Protein AF-A0A0G1EKF7-F1 (afdb_monomer_lite)

Sequence (177 aa):
MRRIFVTLIFFGIVLLLPRPILAQSGWNINSPDNSIQVSLTQNTSGELNFTATKNGATVIETSNLGISSPNAAQTFTQNLTVVNSTTLVINEIYTLPIGKRSTYTNQANQLTLTVGNSSGNTLDVMFRAYNDGIAYRYGANSGITQVSSEASTFNLPDTGTAWYQQPYISNYEREFV

Radius of gyration: 24.94 Å; chains: 1; bounding box: 53×64×92 Å

Secondary structure (DSSP, 8-state):
-PPPP-------------------EEEEEE-TTSSEEEEEEE-TTS-EEEEEEETTEEEEEEEEE-EE-SSGGG-BSSS-EEEEEEEEEEEEEEE-SSSS-SEEEEEEEEEEEEEE-TTS-EEEEEEEE-SS-EEEEEEESS------EE----B--TT-------S--TT------

Structure (mmCIF, N/CA/C/O backbone):
data_AF-A0A0G1EKF7-F1
#
_entry.id   AF-A0A0G1EKF7-F1
#
loop_
_atom_site.group_PDB
_atom_site.id
_atom_site.type_symbol
_atom_site.label_atom_id
_atom_site.label_alt_id
_atom_site.label_comp_id
_atom_site.label_asym_id
_atom_site.label_entity_id
_atom_site.label_seq_id
_atom_site.pdbx_PDB_ins_code
_atom_site.Cartn_x
_atom_site.Cartn_y
_atom_site.Cartn_z
_atom_site.occupancy
_atom_site.B_iso_or_equiv
_atom_site.auth_seq_id
_atom_site.auth_comp_id
_atom_site.auth_asym_id
_atom_site.auth_atom_id
_atom_site.pdbx_PDB_model_num
ATOM 1 N N . MET A 1 1 ? 36.823 -39.905 64.823 1.00 43.22 1 MET A N 1
ATOM 2 C CA . MET A 1 1 ? 35.383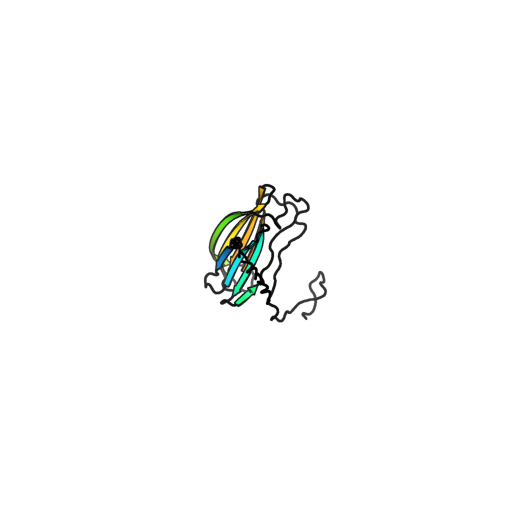 -39.722 64.534 1.00 43.22 1 MET A CA 1
ATOM 3 C C . MET A 1 1 ? 35.256 -38.706 63.401 1.00 43.22 1 MET A C 1
ATOM 5 O O . MET A 1 1 ? 35.479 -37.527 63.633 1.00 43.22 1 MET A O 1
ATOM 9 N N . ARG A 1 2 ? 35.051 -39.158 62.157 1.00 35.41 2 ARG A N 1
ATOM 10 C CA . ARG A 1 2 ? 34.993 -38.292 60.962 1.00 35.41 2 ARG A CA 1
ATOM 11 C C . ARG A 1 2 ? 33.530 -37.966 60.648 1.00 35.41 2 ARG A C 1
ATOM 13 O O . ARG A 1 2 ? 32.736 -38.883 60.481 1.00 35.41 2 ARG A O 1
ATOM 20 N N . ARG A 1 3 ? 33.182 -36.676 60.616 1.00 44.97 3 ARG A N 1
ATOM 21 C CA . ARG A 1 3 ? 31.843 -36.170 60.274 1.00 44.97 3 ARG A CA 1
ATOM 22 C C . ARG A 1 3 ? 31.743 -36.003 58.754 1.00 44.97 3 ARG A C 1
ATOM 24 O O . ARG A 1 3 ? 32.591 -35.339 58.168 1.00 44.97 3 ARG A O 1
ATOM 31 N N . ILE A 1 4 ? 30.739 -36.624 58.136 1.00 52.09 4 ILE A N 1
ATOM 32 C CA . ILE A 1 4 ? 30.443 -36.530 56.699 1.00 52.09 4 ILE A CA 1
ATOM 33 C C . ILE A 1 4 ? 29.397 -35.425 56.513 1.00 52.09 4 ILE A C 1
ATOM 35 O O . ILE A 1 4 ? 28.314 -35.507 57.088 1.00 52.09 4 ILE A O 1
ATOM 39 N N . PHE A 1 5 ? 29.729 -34.389 55.740 1.00 46.62 5 PHE A N 1
ATOM 40 C CA . PHE A 1 5 ? 28.788 -33.361 55.289 1.00 46.62 5 PHE A CA 1
ATOM 41 C C . PHE A 1 5 ? 28.181 -33.799 53.951 1.00 46.62 5 PHE A C 1
ATOM 43 O O . PHE A 1 5 ? 28.913 -34.061 53.000 1.00 46.62 5 PHE A O 1
ATOM 50 N N . VAL A 1 6 ? 26.851 -33.890 53.885 1.00 45.62 6 VAL A N 1
ATOM 51 C CA . VAL A 1 6 ? 26.099 -34.171 52.654 1.00 45.62 6 VAL A CA 1
ATOM 52 C C . VAL A 1 6 ? 25.586 -32.841 52.107 1.00 45.62 6 VAL A C 1
ATOM 54 O O . VAL A 1 6 ? 24.713 -32.217 52.706 1.00 45.62 6 VAL A O 1
ATOM 57 N N . THR A 1 7 ? 26.145 -32.394 50.984 1.00 50.12 7 THR A N 1
ATOM 58 C CA . THR A 1 7 ? 25.690 -31.197 50.264 1.00 50.12 7 THR A CA 1
ATOM 59 C C . THR A 1 7 ? 24.586 -31.594 49.284 1.00 50.12 7 THR A C 1
ATOM 61 O O . THR A 1 7 ? 24.834 -32.324 48.328 1.00 50.12 7 THR A O 1
ATOM 64 N N . LEU A 1 8 ? 23.361 -31.123 49.526 1.00 45.03 8 LEU A N 1
ATOM 65 C CA . LEU A 1 8 ? 22.211 -31.285 48.631 1.00 45.03 8 LEU A CA 1
ATOM 66 C C . LEU A 1 8 ? 22.321 -30.301 47.455 1.00 45.03 8 LEU A C 1
ATOM 68 O O . LEU A 1 8 ? 22.223 -29.091 47.642 1.00 45.03 8 LEU A O 1
ATOM 72 N N . ILE A 1 9 ? 22.522 -30.823 46.243 1.00 51.12 9 ILE A N 1
ATOM 73 C CA . ILE A 1 9 ? 22.488 -30.052 44.992 1.00 51.12 9 ILE A CA 1
ATOM 74 C C . ILE A 1 9 ? 21.028 -29.970 44.528 1.00 51.12 9 ILE A C 1
ATOM 76 O O . ILE A 1 9 ? 20.429 -30.978 44.159 1.00 51.12 9 ILE A O 1
ATOM 80 N N . PHE A 1 10 ? 20.450 -28.768 44.555 1.00 43.47 10 PHE A N 1
ATOM 81 C CA . PHE A 1 10 ? 19.111 -28.488 44.033 1.00 43.47 10 PHE A CA 1
ATOM 82 C C . PHE A 1 10 ? 19.195 -28.309 42.507 1.00 43.47 10 PHE A C 1
ATOM 84 O O . PHE A 1 10 ? 19.664 -27.283 42.017 1.00 43.47 10 PHE A O 1
ATOM 91 N N . PHE A 1 11 ? 18.775 -29.318 41.743 1.00 49.03 11 PHE A N 1
ATOM 92 C CA . PHE A 1 11 ? 18.674 -29.237 40.283 1.00 49.03 11 PHE A CA 1
ATOM 93 C C . PHE A 1 11 ? 17.370 -28.504 39.930 1.00 49.03 11 PHE A C 1
ATOM 95 O O . PHE A 1 11 ? 16.288 -29.088 39.941 1.00 49.03 11 PHE A O 1
ATOM 102 N N . GLY A 1 12 ? 17.453 -27.191 39.704 1.00 51.53 12 GLY A N 1
ATOM 103 C CA . GLY A 1 12 ? 16.309 -26.376 39.299 1.00 51.53 12 GLY A CA 1
ATOM 104 C C . GLY A 1 12 ? 15.841 -26.754 37.894 1.00 51.53 12 GLY A C 1
ATOM 105 O O . GLY A 1 12 ? 16.485 -26.402 36.909 1.00 51.53 12 GLY A O 1
ATOM 106 N N . ILE A 1 13 ? 14.716 -27.462 37.795 1.00 63.62 13 ILE A N 1
ATOM 107 C CA . ILE A 1 13 ? 14.002 -27.666 36.531 1.00 63.62 13 ILE A CA 1
ATOM 108 C C . ILE A 1 13 ? 13.404 -26.316 36.118 1.00 63.62 13 ILE A C 1
ATOM 110 O O . ILE A 1 13 ? 12.419 -25.851 36.689 1.00 63.62 13 ILE A O 1
ATOM 114 N N . VAL A 1 14 ? 14.019 -25.672 35.126 1.00 64.00 14 VAL A N 1
ATOM 115 C CA . VAL A 1 14 ? 13.435 -24.525 34.425 1.00 64.00 14 VAL A CA 1
ATOM 116 C C . VAL A 1 14 ? 12.331 -25.070 33.520 1.00 64.00 14 VAL A C 1
ATOM 118 O O . VAL A 1 14 ? 12.600 -25.637 32.463 1.00 64.00 14 VAL A O 1
ATOM 121 N N . LEU A 1 15 ? 11.078 -24.941 33.957 1.00 54.66 15 LEU A N 1
ATOM 122 C CA . LEU A 1 15 ? 9.907 -25.231 33.131 1.00 54.66 15 LEU A CA 1
ATOM 123 C C . LEU A 1 15 ? 9.853 -24.206 31.984 1.00 54.66 15 LEU A C 1
ATOM 125 O O . LEU A 1 15 ? 9.427 -23.067 32.177 1.00 54.66 15 LEU A O 1
ATOM 129 N N . LEU A 1 16 ? 10.294 -24.603 30.785 1.00 56.28 16 LEU A N 1
ATOM 130 C CA . LEU A 1 16 ? 10.005 -23.876 29.547 1.00 56.28 16 LEU A CA 1
ATOM 131 C C . LEU A 1 16 ? 8.500 -23.984 29.276 1.00 56.28 16 LEU A C 1
ATOM 133 O O . LEU A 1 16 ? 8.030 -24.934 28.653 1.00 56.28 16 LEU A O 1
ATOM 137 N N . LEU A 1 17 ? 7.730 -23.016 29.768 1.00 61.03 17 LEU A N 1
ATOM 138 C CA . LEU A 1 17 ? 6.346 -22.857 29.341 1.00 61.03 17 LEU A CA 1
ATOM 139 C C . LEU A 1 17 ? 6.354 -22.519 27.839 1.00 61.03 17 LEU A C 1
ATOM 141 O O . LEU A 1 17 ? 7.034 -21.563 27.448 1.00 61.03 17 LEU A O 1
ATOM 145 N N . PRO A 1 18 ? 5.640 -23.274 26.983 1.00 55.34 18 PRO A N 1
ATOM 146 C CA . PRO A 1 18 ? 5.518 -22.932 25.576 1.00 55.34 18 PRO A CA 1
ATOM 147 C C . PRO A 1 18 ? 4.850 -21.562 25.484 1.00 55.34 18 PRO A C 1
ATOM 149 O O . PRO A 1 18 ? 3.704 -21.381 25.895 1.00 55.34 18 PRO A O 1
ATOM 152 N N . ARG A 1 19 ? 5.592 -20.570 24.985 1.00 58.56 19 ARG A N 1
ATOM 153 C CA . ARG A 1 19 ? 5.012 -19.268 24.669 1.00 58.56 19 ARG A CA 1
ATOM 154 C C . ARG A 1 19 ? 3.995 -19.490 23.553 1.00 58.56 19 ARG A C 1
ATOM 156 O O . ARG A 1 19 ? 4.384 -20.045 22.524 1.00 58.56 19 ARG A O 1
ATOM 163 N N . PRO A 1 20 ? 2.725 -19.088 23.719 1.00 48.75 20 PRO A N 1
ATOM 164 C CA . PRO A 1 20 ? 1.798 -19.111 22.604 1.00 48.75 20 PRO A CA 1
ATOM 165 C C . PRO A 1 20 ? 2.377 -18.205 21.516 1.00 48.75 20 PRO A C 1
ATOM 167 O O . PRO A 1 20 ? 2.550 -17.004 21.720 1.00 48.75 20 PRO A O 1
ATOM 170 N N . ILE A 1 21 ? 2.737 -18.800 20.378 1.00 55.81 21 ILE A N 1
ATOM 171 C CA . ILE A 1 21 ? 2.992 -18.051 19.153 1.00 55.81 21 ILE A CA 1
ATOM 172 C C . ILE A 1 21 ? 1.628 -17.494 18.767 1.00 55.81 21 ILE A C 1
ATOM 174 O O . ILE A 1 21 ? 0.764 -18.225 18.285 1.00 55.81 21 ILE A O 1
ATOM 178 N N . LEU A 1 22 ? 1.398 -16.220 19.076 1.00 53.41 22 LEU A N 1
ATOM 179 C CA . LEU A 1 22 ? 0.233 -15.518 18.565 1.00 53.41 22 LEU A CA 1
ATOM 180 C C . LEU A 1 22 ? 0.385 -15.490 17.046 1.00 53.41 22 LEU A C 1
ATOM 182 O O . LEU A 1 22 ? 1.358 -14.951 16.521 1.00 53.41 22 LEU A O 1
ATOM 186 N N . ALA A 1 23 ? -0.528 -16.172 16.359 1.00 51.53 23 ALA A N 1
ATOM 187 C CA . ALA A 1 23 ? -0.512 -16.269 14.913 1.00 51.53 23 ALA A CA 1
ATOM 188 C C . ALA A 1 23 ? -0.658 -14.863 14.316 1.00 51.53 23 ALA A C 1
ATOM 190 O O . ALA A 1 23 ? -1.654 -14.181 14.554 1.00 51.53 23 ALA A O 1
ATOM 191 N N . GLN A 1 24 ? 0.343 -14.433 13.551 1.00 63.78 24 GLN A N 1
ATOM 192 C CA . GLN A 1 24 ? 0.238 -13.257 12.701 1.00 63.78 24 GLN A CA 1
ATOM 193 C C . GLN A 1 24 ? -0.670 -13.628 11.527 1.00 63.78 24 GLN A C 1
ATOM 195 O O . GLN A 1 24 ? -0.316 -14.476 10.706 1.00 63.78 24 GLN A O 1
ATOM 200 N N . SER A 1 25 ? -1.858 -13.030 11.463 1.00 76.56 25 SER A N 1
ATOM 201 C CA . SER A 1 25 ? -2.731 -13.179 10.299 1.00 76.56 25 SER A CA 1
ATOM 202 C C . SER A 1 25 ? -2.075 -12.491 9.104 1.00 76.56 25 SER A C 1
ATOM 204 O O . SER A 1 25 ? -1.660 -11.332 9.208 1.00 76.56 25 SER A O 1
ATOM 206 N N . GLY A 1 26 ? -1.950 -13.217 7.993 1.00 90.62 26 GLY A N 1
ATOM 207 C CA . GLY A 1 26 ? -1.305 -12.741 6.773 1.00 90.62 26 GLY A CA 1
ATOM 208 C C . GLY A 1 26 ? -2.196 -12.919 5.548 1.00 90.62 26 GLY A C 1
ATOM 209 O O . GLY A 1 26 ? -2.846 -13.953 5.393 1.00 90.62 26 GLY A O 1
ATOM 210 N N . TRP A 1 27 ? -2.195 -11.922 4.666 1.00 97.62 27 TRP A N 1
ATOM 211 C CA . TRP A 1 27 ? -2.877 -11.938 3.374 1.00 97.62 27 TRP A CA 1
ATOM 212 C C . TRP A 1 27 ? -1.872 -11.607 2.284 1.00 97.62 27 TRP A C 1
ATOM 214 O O . TRP A 1 27 ? -1.204 -10.578 2.343 1.00 97.62 27 TRP A O 1
ATOM 224 N N . ASN A 1 28 ? -1.781 -12.468 1.278 1.00 97.50 28 ASN A N 1
ATOM 225 C CA . ASN A 1 28 ? -0.815 -12.309 0.202 1.00 97.50 28 ASN A CA 1
ATOM 226 C C . ASN A 1 28 ? -1.519 -12.005 -1.110 1.00 97.50 28 ASN A C 1
ATOM 228 O O . ASN A 1 28 ? -2.602 -12.527 -1.385 1.00 97.50 28 ASN A O 1
ATOM 232 N N . ILE A 1 29 ? -0.857 -11.214 -1.945 1.00 98.38 29 ILE A N 1
ATOM 233 C CA . ILE A 1 29 ? -1.227 -11.061 -3.339 1.00 98.38 29 ILE A CA 1
ATOM 234 C C . ILE A 1 29 ? -0.002 -11.072 -4.240 1.00 98.38 29 ILE A C 1
ATOM 236 O O . ILE A 1 29 ? 0.982 -10.380 -3.988 1.00 98.38 29 ILE A O 1
ATOM 240 N N . ASN A 1 30 ? -0.083 -11.869 -5.298 1.00 98.75 30 ASN A N 1
ATOM 241 C CA . ASN A 1 30 ? 0.950 -12.005 -6.311 1.00 98.75 30 ASN A CA 1
ATOM 242 C C . ASN A 1 30 ? 0.553 -11.234 -7.571 1.00 98.75 30 ASN A C 1
ATOM 244 O O . ASN A 1 30 ? -0.631 -11.159 -7.904 1.00 98.75 30 ASN A O 1
ATOM 248 N N . SER A 1 31 ? 1.533 -10.689 -8.287 1.00 98.75 31 SER A N 1
ATOM 249 C CA . SER A 1 31 ? 1.347 -10.178 -9.645 1.00 98.75 31 SER A CA 1
ATOM 250 C C . SER A 1 31 ? 0.891 -11.294 -10.597 1.00 98.75 31 SER A C 1
ATOM 252 O O . SER A 1 31 ? 1.098 -12.474 -10.299 1.00 98.75 31 SER A O 1
ATOM 254 N N . PRO A 1 32 ? 0.292 -10.960 -11.754 1.00 98.69 32 PRO A N 1
ATOM 255 C CA . PRO A 1 32 ? -0.080 -11.944 -12.774 1.00 98.69 32 PRO A CA 1
ATOM 256 C C . PRO A 1 32 ? 1.036 -12.931 -13.159 1.00 98.69 32 PRO A C 1
ATOM 258 O O . PRO A 1 32 ? 0.760 -14.108 -13.382 1.00 98.69 32 PRO A O 1
ATOM 261 N N . ASP A 1 33 ? 2.290 -12.477 -13.218 1.00 98.50 33 ASP A N 1
ATOM 262 C CA . ASP A 1 33 ? 3.459 -13.312 -13.528 1.00 98.50 33 ASP A CA 1
ATOM 263 C C . ASP A 1 33 ? 4.174 -13.899 -12.296 1.00 98.50 33 ASP A C 1
ATOM 265 O O . ASP A 1 33 ? 5.179 -14.592 -12.440 1.00 98.50 33 ASP A O 1
ATOM 269 N N . ASN A 1 34 ? 3.658 -13.646 -11.091 1.00 98.50 34 ASN A N 1
ATOM 270 C CA . ASN A 1 34 ? 4.239 -14.016 -9.797 1.00 98.50 34 ASN A CA 1
ATOM 271 C C . ASN A 1 34 ? 5.625 -13.421 -9.493 1.00 98.50 34 ASN A C 1
ATOM 273 O O . ASN A 1 34 ? 6.243 -13.814 -8.502 1.00 98.50 34 ASN A O 1
ATOM 277 N N . SER A 1 35 ? 6.114 -12.470 -10.292 1.00 98.62 35 SER A N 1
ATOM 278 C CA . SER A 1 35 ? 7.387 -11.795 -10.035 1.00 98.62 35 SER A CA 1
ATOM 279 C C . SER A 1 35 ? 7.310 -10.837 -8.849 1.00 98.62 35 SER A C 1
ATOM 281 O O . SER A 1 35 ? 8.321 -10.625 -8.192 1.00 98.62 35 SER A O 1
ATOM 283 N N . ILE A 1 36 ? 6.141 -10.277 -8.534 1.00 98.81 36 ILE A N 1
ATOM 284 C CA . ILE A 1 36 ? 5.931 -9.398 -7.381 1.00 98.81 36 ILE A CA 1
ATOM 285 C C . ILE A 1 36 ? 4.958 -10.059 -6.410 1.00 98.81 36 ILE A C 1
ATOM 287 O O . ILE A 1 36 ? 3.924 -10.590 -6.813 1.00 98.81 36 ILE A O 1
ATOM 291 N N . GLN A 1 37 ? 5.266 -9.992 -5.118 1.00 98.75 37 GLN A N 1
ATOM 292 C CA . GLN A 1 37 ? 4.355 -10.392 -4.049 1.00 98.75 37 GLN A CA 1
ATOM 293 C C . GLN A 1 37 ? 4.268 -9.291 -3.000 1.00 98.75 37 GLN A C 1
ATOM 295 O O . GLN A 1 37 ? 5.292 -8.776 -2.557 1.00 98.75 37 GLN A O 1
ATOM 300 N N . VAL A 1 38 ? 3.046 -8.973 -2.580 1.00 98.62 38 VAL A N 1
ATOM 301 C CA . VAL A 1 38 ? 2.764 -8.120 -1.424 1.00 98.62 38 VAL A CA 1
ATOM 302 C C . VAL A 1 38 ? 2.166 -8.984 -0.322 1.00 98.62 38 VAL A C 1
ATOM 304 O O . VAL A 1 38 ? 1.221 -9.735 -0.576 1.00 98.62 38 VAL A O 1
ATOM 307 N N . SER A 1 39 ? 2.691 -8.853 0.892 1.00 98.31 39 SER A N 1
ATOM 308 C CA . SER A 1 39 ? 2.173 -9.530 2.080 1.00 98.31 39 SER A CA 1
ATOM 309 C C . SER A 1 39 ? 1.683 -8.497 3.075 1.00 98.31 39 SER A C 1
ATOM 311 O O . SER A 1 39 ? 2.479 -7.748 3.634 1.00 98.31 39 SER A O 1
ATOM 313 N N . LEU A 1 40 ? 0.372 -8.453 3.302 1.00 98.38 40 LEU A N 1
ATOM 314 C CA . LEU A 1 40 ? -0.221 -7.674 4.379 1.00 98.38 40 LEU A CA 1
ATOM 315 C C . LEU A 1 40 ? -0.276 -8.533 5.632 1.00 98.38 40 LEU A C 1
ATOM 317 O O . LEU A 1 40 ? -0.629 -9.710 5.575 1.00 98.38 40 LEU A O 1
ATOM 321 N N . THR A 1 41 ? 0.026 -7.931 6.772 1.00 97.38 41 THR A N 1
ATOM 322 C CA . THR A 1 41 ? -0.055 -8.600 8.065 1.00 97.38 41 THR A CA 1
ATOM 323 C C . THR A 1 41 ? -0.697 -7.698 9.100 1.00 97.38 41 THR A C 1
ATOM 325 O O . THR A 1 41 ? -0.669 -6.474 8.977 1.00 97.38 41 THR A O 1
ATOM 328 N N . GLN A 1 42 ? -1.275 -8.318 10.124 1.00 96.00 42 GLN A N 1
ATOM 329 C CA . GLN A 1 42 ? -1.766 -7.615 11.298 1.00 96.00 42 GLN A CA 1
ATOM 330 C C . GLN A 1 42 ? -0.998 -8.078 12.533 1.00 96.00 42 GLN A C 1
ATOM 332 O O . GLN A 1 42 ? -0.897 -9.281 12.786 1.00 96.00 42 GLN A O 1
ATOM 337 N N . ASN A 1 43 ? -0.450 -7.132 13.294 1.00 92.25 43 ASN A N 1
ATOM 338 C CA . ASN A 1 43 ? 0.250 -7.449 14.534 1.00 92.25 43 ASN A CA 1
ATOM 339 C C . ASN A 1 43 ? -0.722 -7.594 15.721 1.00 92.25 43 ASN A C 1
ATOM 341 O O . ASN A 1 43 ? -1.926 -7.364 15.615 1.00 92.25 43 ASN A O 1
ATOM 345 N N . THR A 1 44 ? -0.197 -7.970 16.887 1.00 89.69 44 THR A N 1
ATOM 346 C CA . THR A 1 44 ? -1.003 -8.213 18.096 1.00 89.69 44 THR A CA 1
ATOM 347 C C . THR A 1 44 ? -1.684 -6.964 18.657 1.00 89.69 44 THR A C 1
ATOM 349 O O . THR A 1 44 ? -2.638 -7.091 19.418 1.00 89.69 44 THR A O 1
ATOM 352 N N . SER A 1 45 ? -1.210 -5.771 18.293 1.00 91.81 45 SER A N 1
ATOM 353 C CA . SER A 1 45 ? -1.816 -4.482 18.650 1.00 91.81 45 SER A CA 1
ATOM 354 C C . SER A 1 45 ? -2.906 -4.055 17.656 1.00 91.81 45 SER A C 1
ATOM 356 O O . SER A 1 45 ? -3.482 -2.975 17.787 1.00 91.81 45 SER A O 1
ATOM 358 N N . GLY A 1 46 ? -3.192 -4.883 16.646 1.00 94.31 46 GLY A N 1
ATOM 359 C CA . GLY A 1 46 ? -4.158 -4.589 15.595 1.00 94.31 46 GLY A CA 1
ATOM 360 C C . GLY A 1 46 ? -3.663 -3.563 14.576 1.00 94.31 46 GLY A C 1
ATOM 361 O O . GLY A 1 46 ? -4.488 -3.011 13.855 1.00 94.31 46 GLY A O 1
ATOM 362 N N . GLU A 1 47 ? -2.362 -3.283 14.508 1.00 96.62 47 GLU A N 1
ATOM 363 C CA . GLU A 1 47 ? -1.777 -2.417 13.478 1.00 96.62 47 GLU A CA 1
ATOM 364 C C . GLU A 1 47 ? -1.607 -3.214 12.180 1.00 96.62 47 GLU A C 1
ATOM 366 O O . GLU A 1 47 ? -1.282 -4.408 12.214 1.00 96.62 47 GLU A O 1
ATOM 371 N N . LEU A 1 48 ? -1.847 -2.565 11.039 1.00 97.69 48 LEU A N 1
ATOM 372 C CA . LEU A 1 48 ? -1.628 -3.167 9.729 1.00 97.69 48 LEU A CA 1
ATOM 373 C C . LEU A 1 48 ? -0.251 -2.805 9.184 1.00 97.69 48 LEU A C 1
ATOM 375 O O . LEU A 1 48 ? 0.158 -1.644 9.178 1.00 97.69 48 LEU A O 1
ATOM 379 N N . ASN A 1 49 ? 0.416 -3.815 8.641 1.00 98.00 49 ASN A N 1
ATOM 380 C CA . ASN A 1 49 ? 1.702 -3.687 7.985 1.00 98.00 49 ASN A CA 1
ATOM 381 C C . ASN A 1 49 ? 1.686 -4.345 6.611 1.00 98.00 49 ASN A C 1
ATOM 383 O O . ASN A 1 49 ? 0.891 -5.253 6.362 1.00 98.00 49 ASN A O 1
ATOM 387 N N . PHE A 1 50 ? 2.615 -3.949 5.745 1.00 98.25 50 PHE A N 1
ATOM 388 C CA . PHE A 1 50 ? 2.898 -4.682 4.518 1.00 98.25 50 PHE A CA 1
ATOM 389 C C . PHE A 1 50 ? 4.396 -4.837 4.257 1.00 98.25 50 PHE A C 1
ATOM 391 O O . PHE A 1 50 ? 5.209 -4.026 4.700 1.00 98.25 50 PHE A O 1
ATOM 398 N N . THR A 1 51 ? 4.740 -5.886 3.518 1.00 98.50 51 THR A N 1
ATOM 399 C CA . THR A 1 51 ? 6.040 -6.079 2.870 1.00 98.50 51 THR A CA 1
ATOM 400 C C . THR A 1 51 ? 5.822 -6.312 1.380 1.00 98.50 51 THR A C 1
ATOM 402 O O . THR A 1 51 ? 4.727 -6.697 0.953 1.00 98.50 51 THR A O 1
ATOM 405 N N . ALA A 1 52 ? 6.858 -6.090 0.573 1.00 98.50 52 ALA A N 1
ATOM 406 C CA . ALA A 1 52 ? 6.829 -6.446 -0.839 1.00 98.50 52 ALA A CA 1
ATOM 407 C C . ALA A 1 52 ? 8.146 -7.075 -1.288 1.00 98.50 52 ALA A C 1
ATOM 409 O O . ALA A 1 52 ? 9.235 -6.636 -0.904 1.00 98.50 52 ALA A O 1
ATOM 410 N N . THR A 1 53 ? 8.037 -8.079 -2.153 1.00 98.62 53 THR A N 1
ATOM 411 C CA . THR A 1 53 ? 9.174 -8.743 -2.791 1.00 98.62 53 THR A CA 1
ATOM 412 C C . THR A 1 53 ? 9.060 -8.670 -4.308 1.00 98.62 53 THR A C 1
ATOM 414 O O . THR A 1 53 ? 7.957 -8.636 -4.857 1.00 98.62 53 THR A O 1
ATOM 417 N N . LYS A 1 54 ? 10.211 -8.658 -4.983 1.00 98.38 54 LYS A N 1
ATOM 418 C CA . LYS A 1 54 ? 10.342 -8.813 -6.430 1.00 98.38 54 LYS A CA 1
ATOM 419 C C . LYS A 1 54 ? 11.341 -9.926 -6.728 1.00 98.38 54 LYS A C 1
ATOM 421 O O . LYS A 1 54 ? 12.493 -9.846 -6.314 1.00 98.38 54 LYS A O 1
ATOM 426 N N . ASN A 1 55 ? 10.910 -10.965 -7.436 1.00 98.12 55 ASN A N 1
ATOM 427 C CA . ASN A 1 55 ? 11.674 -12.179 -7.729 1.00 98.12 55 ASN A CA 1
ATOM 428 C C . ASN A 1 55 ? 12.301 -12.796 -6.465 1.00 98.12 55 ASN A C 1
ATOM 430 O O . ASN A 1 55 ? 13.450 -13.229 -6.474 1.00 98.12 55 ASN A O 1
ATOM 434 N N . GLY A 1 56 ? 11.555 -12.778 -5.355 1.00 96.88 56 GLY A N 1
ATOM 435 C CA . GLY A 1 56 ? 12.003 -13.274 -4.051 1.00 96.88 56 GLY A CA 1
ATOM 436 C C . GLY A 1 56 ? 12.916 -12.330 -3.258 1.00 96.88 56 GLY A C 1
ATOM 437 O O . GLY A 1 56 ? 13.169 -12.601 -2.089 1.00 96.88 56 GLY A O 1
ATOM 438 N N . ALA A 1 57 ? 13.381 -11.216 -3.832 1.00 97.44 57 ALA A N 1
ATOM 439 C CA . ALA A 1 57 ? 14.147 -10.204 -3.106 1.00 97.44 57 ALA A CA 1
ATOM 440 C C . ALA A 1 57 ? 13.214 -9.172 -2.458 1.00 97.44 57 ALA A C 1
ATOM 442 O O . ALA A 1 57 ? 12.311 -8.655 -3.117 1.00 97.44 57 ALA A O 1
ATOM 443 N N . THR A 1 58 ? 13.431 -8.843 -1.184 1.00 97.50 58 THR A N 1
ATOM 444 C CA . THR A 1 58 ? 12.683 -7.783 -0.490 1.00 97.50 58 THR A CA 1
ATOM 445 C C . THR A 1 58 ? 12.966 -6.429 -1.130 1.00 97.50 58 THR A C 1
ATOM 447 O O . THR A 1 58 ? 14.119 -6.025 -1.240 1.00 97.50 58 THR A O 1
ATOM 450 N N . VAL A 1 59 ? 11.907 -5.729 -1.540 1.00 97.31 59 VAL A N 1
ATOM 451 C CA . VAL A 1 59 ? 11.978 -4.364 -2.093 1.00 97.31 59 VAL A CA 1
ATOM 452 C C . VAL A 1 59 ? 11.298 -3.338 -1.191 1.00 97.31 59 VAL A C 1
ATOM 454 O O . VAL A 1 59 ? 11.678 -2.174 -1.218 1.00 97.31 59 VAL A O 1
ATOM 457 N N . ILE A 1 60 ? 10.333 -3.776 -0.376 1.00 98.06 60 ILE A N 1
ATOM 458 C CA . ILE A 1 60 ? 9.744 -3.003 0.720 1.00 98.06 60 ILE A CA 1
ATOM 459 C C . ILE A 1 60 ? 9.805 -3.874 1.974 1.00 98.06 60 ILE A C 1
ATOM 461 O O . ILE A 1 60 ? 9.195 -4.948 2.024 1.00 98.06 60 ILE A O 1
ATOM 465 N N . GLU A 1 61 ? 10.557 -3.417 2.967 1.00 98.06 61 GLU A N 1
ATOM 466 C CA . GLU A 1 61 ? 10.576 -3.988 4.309 1.00 98.06 61 GLU A CA 1
ATOM 467 C C . GLU A 1 61 ? 9.272 -3.672 5.047 1.00 98.06 61 GLU A C 1
ATOM 469 O O . GLU A 1 61 ? 8.447 -2.886 4.573 1.00 98.06 61 GLU A O 1
ATOM 474 N N . THR A 1 62 ? 9.076 -4.277 6.220 1.00 97.50 62 THR A N 1
ATOM 475 C CA . THR A 1 62 ? 7.859 -4.099 7.022 1.00 97.50 62 THR A CA 1
ATOM 476 C C . THR A 1 62 ? 7.535 -2.623 7.182 1.00 97.50 62 THR A C 1
ATOM 478 O O . THR A 1 62 ? 8.274 -1.880 7.824 1.00 97.50 62 THR A O 1
ATOM 481 N N . SER A 1 63 ? 6.423 -2.216 6.585 1.00 98.25 63 SER A N 1
ATOM 482 C CA . SER A 1 63 ? 5.990 -0.831 6.487 1.00 98.25 63 SER A CA 1
ATOM 483 C C . SER A 1 63 ? 4.592 -0.679 7.071 1.00 98.25 63 SER A C 1
ATOM 485 O O . SER A 1 63 ? 3.768 -1.585 6.956 1.00 98.25 63 SER A O 1
ATOM 487 N N . ASN A 1 64 ? 4.337 0.431 7.758 1.00 98.00 64 ASN A N 1
ATOM 488 C CA . ASN A 1 64 ? 3.073 0.691 8.443 1.00 98.00 64 ASN A CA 1
ATOM 489 C C . ASN A 1 64 ? 1.996 1.145 7.458 1.00 98.00 64 ASN A C 1
ATOM 491 O O . ASN A 1 64 ? 2.302 1.690 6.399 1.00 98.00 64 ASN A O 1
ATOM 495 N N . LEU A 1 65 ? 0.738 0.933 7.839 1.00 98.44 65 LEU A N 1
ATOM 496 C CA . LEU A 1 65 ? -0.450 1.456 7.176 1.00 98.44 65 LEU A CA 1
ATOM 497 C C . LEU A 1 65 ? -1.382 2.056 8.229 1.00 98.44 65 LEU A C 1
ATOM 499 O O . LEU A 1 65 ? -1.503 1.537 9.337 1.00 98.44 65 LEU A O 1
ATOM 503 N N . GLY A 1 66 ? -2.074 3.130 7.869 1.00 97.19 66 GLY A N 1
ATOM 504 C CA . GLY A 1 66 ? -3.102 3.728 8.705 1.00 97.19 66 GLY A CA 1
ATOM 505 C C . GLY A 1 66 ? -3.342 5.197 8.400 1.00 97.19 66 GLY A C 1
ATOM 506 O O . GLY A 1 66 ? -2.497 5.894 7.839 1.00 97.19 66 GLY A O 1
ATOM 507 N N . ILE A 1 67 ? -4.506 5.678 8.820 1.00 96.88 67 ILE A N 1
ATOM 508 C CA . ILE A 1 67 ? -4.896 7.087 8.727 1.00 96.88 67 ILE A CA 1
ATOM 509 C C . ILE A 1 67 ? -5.407 7.563 10.082 1.00 96.88 67 ILE A C 1
ATOM 511 O O . ILE A 1 67 ? -6.055 6.812 10.814 1.00 96.88 67 ILE A O 1
ATOM 515 N N . SER A 1 68 ? -5.127 8.819 10.412 1.00 96.31 68 SER A N 1
ATOM 516 C CA . SER A 1 68 ? -5.659 9.475 11.604 1.00 96.31 68 SER A CA 1
ATOM 517 C C . SER A 1 68 ? -6.609 10.594 11.220 1.00 96.31 68 SER A C 1
ATOM 519 O O . SER A 1 68 ? -6.429 11.280 10.211 1.00 96.31 68 SER A O 1
ATOM 521 N N . SER A 1 69 ? -7.609 10.798 12.068 1.00 95.12 69 SER A N 1
ATOM 522 C CA . SER A 1 69 ? -8.555 11.901 11.970 1.00 95.12 69 SER A CA 1
ATOM 523 C C . SER A 1 69 ? -8.548 12.702 13.275 1.00 95.12 69 SER A C 1
ATOM 525 O O . SER A 1 69 ? -8.282 12.130 14.337 1.00 95.12 69 SER A O 1
ATOM 527 N N . PRO A 1 70 ? -8.883 14.007 13.253 1.00 95.44 70 PRO A N 1
ATOM 528 C CA . PRO A 1 70 ? -9.165 14.749 14.482 1.00 95.44 70 PRO A CA 1
ATOM 529 C C . PRO A 1 70 ? -10.302 14.125 15.305 1.00 95.44 70 PRO A C 1
ATOM 531 O O . PRO A 1 70 ? -10.331 14.263 16.526 1.00 95.44 70 PRO A O 1
ATOM 534 N N . ASN A 1 71 ? -11.230 13.417 14.651 1.00 94.38 71 ASN A N 1
ATOM 535 C CA . ASN A 1 71 ? -12.224 12.595 15.326 1.00 94.38 71 ASN A CA 1
ATOM 536 C C . ASN A 1 71 ? -11.646 11.201 15.607 1.00 94.38 71 ASN A C 1
ATOM 538 O O . ASN A 1 71 ? -11.490 10.397 14.690 1.00 94.38 71 ASN A O 1
ATOM 542 N N . ALA A 1 72 ? -11.402 10.878 16.880 1.00 92.50 72 ALA A N 1
ATOM 543 C CA . ALA A 1 72 ? -10.839 9.589 17.287 1.00 92.50 72 ALA A CA 1
ATOM 544 C C . ALA A 1 72 ? -11.666 8.374 16.822 1.00 92.50 72 ALA A C 1
ATOM 546 O O . ALA A 1 72 ? -11.098 7.317 16.558 1.00 92.50 72 ALA A O 1
ATOM 547 N N . ALA A 1 73 ? -12.986 8.524 16.653 1.00 93.69 73 ALA A N 1
ATOM 548 C CA . ALA A 1 73 ? -13.836 7.456 16.128 1.00 93.69 73 ALA A CA 1
ATOM 549 C C . ALA A 1 73 ? -13.556 7.135 14.647 1.00 93.69 73 ALA A C 1
ATOM 551 O O . ALA A 1 73 ? -13.944 6.071 14.169 1.00 93.69 73 ALA A O 1
ATOM 552 N N . GLN A 1 74 ? -12.883 8.030 13.919 1.00 94.56 74 GLN A N 1
ATOM 553 C CA . GLN A 1 74 ? -12.518 7.899 12.504 1.00 94.56 74 GLN A CA 1
ATOM 554 C C . GLN A 1 74 ? -11.009 7.662 12.300 1.00 94.56 74 GLN A C 1
ATOM 556 O O . GLN A 1 74 ? -10.500 7.839 11.194 1.00 94.56 74 GLN A O 1
ATOM 561 N N . THR A 1 75 ? -10.291 7.258 13.351 1.00 95.75 75 THR A N 1
ATOM 562 C CA . THR A 1 75 ? -8.875 6.874 13.278 1.00 95.75 75 THR A CA 1
ATOM 563 C C . THR A 1 75 ? -8.728 5.371 13.043 1.00 95.75 75 THR A C 1
ATOM 565 O O . THR A 1 75 ? -9.468 4.563 13.612 1.00 95.75 75 THR A O 1
ATOM 568 N N . PHE A 1 76 ? -7.758 5.006 12.202 1.00 97.12 76 PHE A N 1
ATOM 569 C CA . PHE A 1 76 ? -7.495 3.640 11.754 1.00 97.12 76 PHE A CA 1
ATOM 570 C C . PHE A 1 76 ? -5.994 3.313 11.785 1.00 97.12 76 PHE A C 1
ATOM 572 O O . PHE A 1 76 ? -5.405 2.971 10.762 1.00 97.12 76 PHE A O 1
ATOM 579 N N . THR A 1 77 ? -5.354 3.464 12.943 1.00 96.75 77 THR A N 1
ATOM 580 C CA . THR A 1 77 ? -3.912 3.193 13.109 1.00 96.75 77 THR A CA 1
ATOM 581 C C . THR A 1 77 ? -3.616 1.940 13.930 1.00 96.75 77 THR A C 1
ATOM 583 O O . THR A 1 77 ? -2.617 1.279 13.686 1.00 96.75 77 THR A O 1
ATOM 586 N N . GLN A 1 78 ? -4.484 1.583 14.878 1.00 95.81 78 GLN A N 1
ATOM 587 C CA . GLN A 1 78 ? -4.281 0.490 15.835 1.00 95.81 78 GLN A CA 1
ATOM 588 C C . GLN A 1 78 ? -5.624 -0.078 16.306 1.00 95.81 78 GLN A C 1
ATOM 590 O O . GLN A 1 78 ? -6.673 0.519 16.052 1.00 95.81 78 GLN A O 1
ATOM 595 N N . ASN A 1 79 ? -5.596 -1.194 17.044 1.00 95.94 79 ASN A N 1
ATOM 596 C CA . ASN A 1 79 ? -6.787 -1.907 17.523 1.00 95.94 79 ASN A CA 1
ATOM 597 C C . ASN A 1 79 ? -7.777 -2.231 16.390 1.00 95.94 79 ASN A C 1
ATOM 599 O O . ASN A 1 79 ? -8.993 -2.229 16.596 1.00 95.94 79 ASN A O 1
ATOM 603 N N . LEU A 1 80 ? -7.257 -2.450 15.181 1.00 96.50 80 LEU A N 1
ATOM 604 C CA . LEU A 1 80 ? -8.078 -2.768 14.027 1.00 96.50 80 LEU A CA 1
ATOM 605 C C . LEU A 1 80 ? -8.461 -4.240 14.060 1.00 96.50 80 LEU A C 1
ATOM 607 O O . LEU A 1 80 ? -7.742 -5.085 14.594 1.00 96.50 80 LEU A O 1
ATOM 611 N N . THR A 1 81 ? -9.564 -4.566 13.412 1.00 96.56 81 THR A N 1
ATOM 612 C CA . THR A 1 81 ? -9.957 -5.942 13.124 1.00 96.56 81 THR A CA 1
ATOM 613 C C . THR A 1 81 ? -10.211 -6.070 11.634 1.00 96.56 81 THR A C 1
ATOM 615 O O . THR A 1 81 ? -10.895 -5.239 11.043 1.00 96.56 81 THR A O 1
ATOM 618 N N . VAL A 1 82 ? -9.651 -7.092 10.990 1.00 96.44 82 VAL A N 1
ATOM 619 C CA . VAL A 1 82 ? -9.996 -7.372 9.591 1.00 96.44 82 VAL A CA 1
ATOM 620 C C . VAL A 1 82 ? -11.379 -8.013 9.567 1.00 96.44 82 VAL A C 1
ATOM 622 O O . VAL A 1 82 ? -11.561 -9.119 10.071 1.00 96.44 82 VAL A O 1
ATOM 625 N N . VAL A 1 83 ? -12.357 -7.303 9.006 1.00 96.31 83 VAL A N 1
ATOM 626 C CA . VAL A 1 83 ? -13.758 -7.748 8.947 1.00 96.31 83 VAL A CA 1
ATOM 627 C C . VAL A 1 83 ? -14.083 -8.457 7.636 1.00 96.31 83 VAL A C 1
ATOM 629 O O . VAL A 1 83 ? -15.002 -9.269 7.592 1.00 96.31 83 VAL A O 1
ATOM 632 N N . ASN A 1 84 ? -13.338 -8.164 6.567 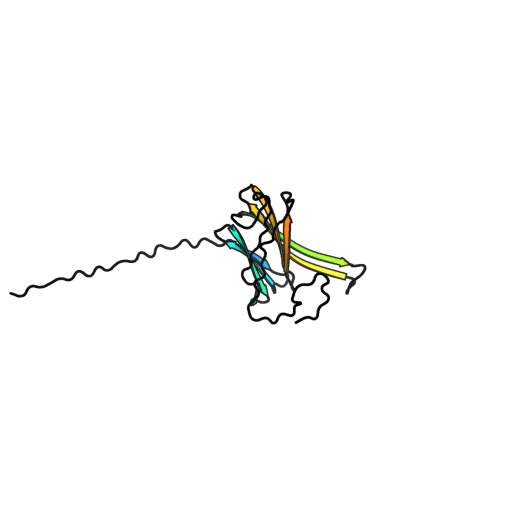1.00 97.12 84 ASN A N 1
ATOM 633 C CA . ASN A 1 84 ? -13.513 -8.802 5.267 1.00 97.12 84 ASN A CA 1
ATOM 634 C C . ASN A 1 84 ? -12.208 -8.794 4.458 1.00 97.12 84 ASN A C 1
ATOM 636 O O . ASN A 1 84 ? -11.365 -7.912 4.623 1.00 97.12 84 ASN A O 1
ATOM 640 N N . SER A 1 85 ? -12.071 -9.757 3.549 1.00 97.75 85 SER A N 1
ATOM 641 C CA . SER A 1 85 ? -10.979 -9.840 2.582 1.00 97.75 85 SER A CA 1
ATOM 642 C C . SER A 1 85 ? -11.535 -10.290 1.237 1.00 97.75 85 SER A C 1
ATOM 644 O O . SER A 1 85 ? -12.184 -11.331 1.147 1.00 97.75 85 SER A O 1
ATOM 646 N N . THR A 1 86 ? -11.299 -9.503 0.190 1.00 98.31 86 THR A N 1
ATOM 647 C CA . THR A 1 86 ? -11.750 -9.820 -1.170 1.00 98.31 86 THR A CA 1
ATOM 648 C C . THR A 1 86 ? -10.613 -9.687 -2.167 1.00 98.31 86 THR A C 1
ATOM 650 O O . THR A 1 86 ? -9.707 -8.868 -1.997 1.00 98.31 86 THR A O 1
ATOM 653 N N . THR A 1 87 ? -10.663 -10.496 -3.222 1.00 98.25 87 THR A N 1
ATOM 654 C CA . THR A 1 87 ? -9.703 -10.454 -4.323 1.00 98.25 87 THR A CA 1
ATOM 655 C C . THR A 1 87 ? -10.404 -10.188 -5.648 1.00 98.25 87 THR A C 1
ATOM 657 O O . THR A 1 87 ? -11.573 -10.526 -5.835 1.00 98.25 87 THR A O 1
ATOM 660 N N . LEU A 1 88 ? -9.688 -9.556 -6.575 1.00 98.50 88 LEU A N 1
ATOM 661 C CA . LEU A 1 88 ? -10.169 -9.269 -7.924 1.00 98.50 88 LEU A CA 1
ATOM 662 C C . LEU A 1 88 ? -9.015 -9.398 -8.919 1.00 98.50 88 LEU A C 1
ATOM 664 O O . LEU A 1 88 ? -7.949 -8.829 -8.705 1.00 98.50 88 LEU A O 1
ATOM 668 N N . VAL A 1 89 ? -9.243 -10.100 -10.027 1.00 98.62 89 VAL A N 1
ATOM 669 C CA . VAL A 1 89 ? -8.331 -10.094 -11.178 1.00 98.62 89 VAL A CA 1
ATOM 670 C C . VAL A 1 89 ? -8.760 -8.974 -12.120 1.00 98.62 89 VAL A C 1
ATOM 672 O O . VAL A 1 89 ? -9.918 -8.905 -12.524 1.00 98.62 89 VAL A O 1
ATOM 675 N N . ILE A 1 90 ? -7.825 -8.095 -12.460 1.00 98.56 90 ILE A N 1
ATOM 676 C CA . ILE A 1 90 ? -8.017 -6.970 -13.371 1.00 98.56 90 ILE A CA 1
ATOM 677 C C . ILE A 1 90 ? -7.267 -7.291 -14.658 1.00 98.56 90 ILE A C 1
ATOM 679 O O . ILE A 1 90 ? -6.076 -7.602 -14.629 1.00 98.56 90 ILE A O 1
ATOM 683 N N . ASN A 1 91 ? -7.966 -7.219 -15.784 1.00 98.25 91 ASN A N 1
ATOM 684 C CA . ASN A 1 91 ? -7.381 -7.343 -17.111 1.00 98.25 91 ASN A CA 1
ATOM 685 C C . ASN A 1 91 ? -8.248 -6.568 -18.102 1.00 98.25 91 ASN A C 1
ATOM 687 O O . ASN A 1 91 ? -9.253 -7.078 -18.596 1.00 98.25 91 ASN A O 1
ATOM 691 N N . GLU A 1 92 ? -7.882 -5.318 -18.345 1.00 98.06 92 GLU A N 1
ATOM 692 C CA . GLU A 1 92 ? -8.626 -4.418 -19.218 1.00 98.06 92 GLU A CA 1
ATOM 693 C C . GLU A 1 92 ? -7.687 -3.648 -20.146 1.00 98.06 92 GLU A C 1
ATOM 695 O O . GLU A 1 92 ? -6.493 -3.486 -19.878 1.00 98.06 92 GLU A O 1
ATOM 700 N N . ILE A 1 93 ? -8.247 -3.161 -21.249 1.00 97.88 93 ILE A N 1
ATOM 701 C CA . ILE A 1 93 ? -7.550 -2.331 -22.226 1.00 97.88 93 ILE A CA 1
ATOM 702 C C . ILE A 1 93 ? -8.283 -0.999 -22.303 1.00 97.88 93 ILE A C 1
ATOM 704 O O . ILE A 1 93 ? -9.506 -0.970 -22.430 1.00 97.88 93 ILE A O 1
ATOM 708 N N . TYR A 1 94 ? -7.536 0.100 -22.255 1.00 96.88 94 TYR A N 1
ATOM 709 C CA . TYR A 1 94 ? -8.086 1.442 -22.409 1.00 96.88 94 TYR A CA 1
ATOM 710 C C . TYR A 1 94 ? -7.201 2.307 -23.308 1.00 96.88 94 TYR A C 1
ATOM 712 O O . TYR A 1 94 ? -6.007 2.050 -23.489 1.00 96.88 94 TYR A O 1
ATOM 720 N N . THR A 1 95 ? -7.797 3.350 -23.880 1.00 97.75 95 THR A N 1
ATOM 721 C CA . THR A 1 95 ? -7.113 4.307 -24.755 1.00 97.75 95 THR A CA 1
ATOM 722 C C . THR A 1 95 ? -7.057 5.684 -24.118 1.00 97.75 95 THR A C 1
ATOM 724 O O . THR A 1 95 ? -8.010 6.094 -23.455 1.00 97.75 95 THR A O 1
ATOM 727 N N . LEU A 1 96 ? -5.976 6.423 -24.360 1.00 95.94 96 LEU A N 1
ATOM 728 C CA . LEU A 1 96 ? -5.847 7.815 -23.930 1.00 95.94 96 LEU A CA 1
ATOM 729 C C . LEU A 1 96 ? -5.817 8.751 -25.144 1.00 95.94 96 LEU A C 1
ATOM 731 O O . LEU A 1 96 ? -5.141 8.436 -26.124 1.00 95.94 96 LEU A O 1
ATOM 735 N N . PRO A 1 97 ? -6.494 9.916 -25.087 1.00 95.50 97 PRO A N 1
ATOM 736 C CA . PRO A 1 97 ? -6.447 10.897 -26.172 1.00 95.50 97 PRO A CA 1
ATOM 737 C C . PRO A 1 97 ? -5.063 11.551 -26.302 1.00 95.50 97 PRO A C 1
ATOM 739 O O . PRO A 1 97 ? -4.688 11.990 -27.385 1.00 95.50 97 PRO A O 1
ATOM 742 N N . ILE A 1 98 ? -4.304 11.621 -25.201 1.00 94.88 98 ILE A N 1
ATOM 743 C CA . ILE A 1 98 ? -2.954 12.188 -25.123 1.00 94.88 98 ILE A CA 1
ATOM 744 C C . ILE A 1 98 ? -2.132 11.327 -24.152 1.00 94.88 98 ILE A C 1
ATOM 746 O O . ILE A 1 98 ? -2.617 10.969 -23.079 1.00 94.88 98 ILE A O 1
ATOM 750 N N . GLY A 1 99 ? -0.888 10.999 -24.510 1.00 93.19 99 GLY A N 1
ATOM 751 C CA . GLY A 1 99 ? 0.017 10.207 -23.676 1.00 93.19 99 GLY A CA 1
ATOM 752 C C . GLY A 1 99 ? 1.247 9.717 -24.442 1.00 93.19 99 GLY A C 1
ATOM 753 O O . GLY A 1 99 ? 1.408 9.996 -25.627 1.00 93.19 99 GLY A O 1
ATOM 754 N N . LYS A 1 100 ? 2.122 8.955 -23.771 1.00 96.00 100 LYS A N 1
ATOM 755 C CA . LYS A 1 100 ? 3.300 8.333 -24.414 1.00 96.00 100 LYS A CA 1
ATOM 756 C C . LYS A 1 100 ? 2.925 7.155 -25.329 1.00 96.00 100 LYS A C 1
ATOM 758 O O . LYS A 1 100 ? 3.732 6.748 -26.158 1.00 96.00 100 LYS A O 1
ATOM 763 N N . ARG A 1 101 ? 1.730 6.579 -25.146 1.00 95.06 101 ARG A N 1
ATOM 764 C CA . ARG A 1 101 ? 1.126 5.515 -25.966 1.00 95.06 101 ARG A CA 1
ATOM 765 C C . ARG A 1 101 ? -0.367 5.807 -26.139 1.00 95.06 101 ARG A C 1
ATOM 767 O O . ARG A 1 101 ? -0.949 6.497 -25.309 1.00 95.06 101 ARG A O 1
ATOM 774 N N . SER A 1 102 ? -0.986 5.275 -27.191 1.00 94.88 102 SER A N 1
ATOM 775 C CA . SER A 1 102 ? -2.429 5.432 -27.440 1.00 94.88 102 SER A CA 1
ATOM 776 C C . SER A 1 102 ? -3.286 4.387 -26.723 1.00 94.88 102 SER A C 1
ATOM 778 O O . SER A 1 102 ? -4.428 4.673 -26.383 1.00 94.88 102 SER A O 1
ATOM 780 N N . THR A 1 103 ? -2.741 3.188 -26.487 1.00 97.31 103 THR A N 1
ATOM 781 C CA . THR A 1 103 ? -3.430 2.043 -25.870 1.00 97.31 103 THR A CA 1
ATOM 782 C C . THR A 1 103 ? -2.606 1.497 -24.708 1.00 97.31 103 THR A C 1
ATOM 784 O O . THR A 1 103 ? -1.388 1.337 -24.832 1.00 97.31 103 THR A O 1
ATOM 787 N N . TYR A 1 104 ? -3.274 1.203 -23.596 1.00 96.81 104 TYR A N 1
ATOM 788 C CA . TYR A 1 104 ? -2.691 0.666 -22.372 1.00 96.81 104 TYR A CA 1
ATOM 789 C C . TYR A 1 104 ? -3.445 -0.587 -21.932 1.00 96.81 104 TYR A C 1
ATOM 791 O O . TYR A 1 104 ? -4.670 -0.644 -22.026 1.00 96.81 104 TYR A O 1
ATOM 799 N N . THR A 1 105 ? -2.703 -1.561 -21.411 1.00 97.00 105 THR A N 1
ATOM 800 C CA . THR A 1 105 ? -3.257 -2.742 -20.744 1.00 97.00 105 THR A CA 1
ATOM 801 C C . THR A 1 105 ? -3.097 -2.560 -19.240 1.00 97.00 105 THR A C 1
ATOM 803 O O . THR A 1 105 ? -1.975 -2.430 -18.753 1.00 97.00 105 THR A O 1
ATOM 806 N N . ASN A 1 106 ? -4.204 -2.552 -18.504 1.00 98.00 106 ASN A N 1
ATOM 807 C CA . ASN A 1 106 ? -4.220 -2.580 -17.045 1.00 98.00 106 ASN A CA 1
ATOM 808 C C . ASN A 1 106 ? -4.444 -4.031 -16.607 1.00 98.00 106 ASN A C 1
ATOM 810 O O . ASN A 1 106 ? -5.564 -4.538 -16.666 1.00 98.00 106 ASN A O 1
ATOM 814 N N . GLN A 1 107 ? -3.360 -4.702 -16.212 1.00 98.62 107 GLN A N 1
ATOM 815 C CA . GLN A 1 107 ? -3.386 -6.089 -15.756 1.00 98.62 107 GLN A CA 1
ATOM 816 C C . GLN A 1 107 ? -2.780 -6.201 -14.357 1.00 98.62 107 GLN A C 1
ATOM 818 O O . GLN A 1 107 ? -1.599 -5.922 -14.166 1.00 98.62 107 GLN A O 1
ATOM 823 N N . ALA A 1 108 ? -3.587 -6.620 -13.386 1.00 98.81 108 ALA A N 1
ATOM 824 C CA . ALA A 1 108 ? -3.177 -6.737 -11.993 1.00 98.81 108 ALA A CA 1
ATOM 825 C C . ALA A 1 108 ? -4.030 -7.754 -11.246 1.00 98.81 108 ALA A C 1
ATOM 827 O O . ALA A 1 108 ? -5.169 -8.023 -11.622 1.00 98.81 108 ALA A O 1
ATOM 828 N N . ASN A 1 109 ? -3.522 -8.220 -10.113 1.00 98.88 109 ASN A N 1
ATOM 829 C CA . ASN A 1 109 ? -4.363 -8.814 -9.084 1.00 98.88 109 ASN A CA 1
ATOM 830 C C . ASN A 1 109 ? -4.564 -7.780 -7.971 1.00 98.88 109 ASN A C 1
ATOM 832 O O . ASN A 1 109 ? -3.618 -7.097 -7.577 1.00 98.88 109 ASN A O 1
ATOM 836 N N . GLN A 1 110 ? -5.785 -7.668 -7.452 1.00 98.75 110 GLN A N 1
ATOM 837 C CA . GLN A 1 110 ? -6.153 -6.785 -6.348 1.00 98.75 110 GLN A CA 1
ATOM 838 C C . GLN A 1 110 ? -6.555 -7.581 -5.101 1.00 98.75 110 GLN A C 1
ATOM 840 O O . GLN A 1 110 ? -7.279 -8.568 -5.204 1.00 98.75 110 GLN A O 1
ATOM 845 N N . LEU A 1 111 ? -6.120 -7.110 -3.933 1.00 98.75 111 LEU A N 1
ATOM 846 C CA . LEU A 1 111 ? -6.565 -7.529 -2.608 1.00 98.75 111 LEU A CA 1
ATOM 847 C C . LEU A 1 111 ? -7.188 -6.314 -1.929 1.00 98.75 111 LEU A C 1
ATOM 849 O O . LEU A 1 111 ? -6.646 -5.211 -1.985 1.00 98.75 111 LEU A O 1
ATOM 853 N N . THR A 1 112 ? -8.337 -6.493 -1.299 1.00 98.62 112 THR A N 1
ATOM 854 C CA . THR A 1 112 ? -8.986 -5.468 -0.483 1.00 98.62 112 THR A CA 1
ATOM 855 C C . THR A 1 112 ? -9.279 -6.050 0.884 1.00 98.62 112 THR A C 1
ATOM 857 O O . THR A 1 112 ? -10.033 -7.017 0.992 1.00 98.62 112 THR A O 1
ATOM 860 N N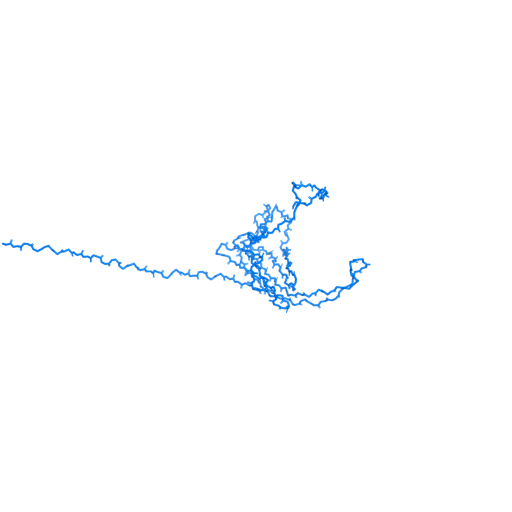 . LEU A 1 113 ? -8.661 -5.473 1.913 1.00 98.25 113 LEU A N 1
ATOM 861 C CA . LEU A 1 113 ? -8.979 -5.755 3.306 1.00 98.25 113 LEU A CA 1
ATOM 862 C C . LEU A 1 113 ? -9.895 -4.656 3.824 1.00 98.25 113 LEU A C 1
ATOM 864 O O . LEU A 1 113 ? -9.494 -3.496 3.858 1.00 98.25 113 LEU A O 1
ATOM 868 N N . THR A 1 114 ? -11.094 -5.018 4.259 1.00 98.00 114 THR A N 1
ATOM 869 C CA . THR A 1 114 ? -11.933 -4.103 5.033 1.00 98.00 114 THR A CA 1
ATOM 870 C C . THR A 1 114 ? -11.545 -4.259 6.494 1.00 98.00 114 THR A C 1
ATOM 872 O O . THR A 1 114 ? -11.630 -5.361 7.046 1.00 98.00 114 THR A O 1
ATOM 875 N N . VAL A 1 115 ? -11.119 -3.170 7.127 1.00 97.19 115 VAL A N 1
ATOM 876 C CA . VAL A 1 115 ? -10.798 -3.125 8.554 1.00 97.19 115 VAL A CA 1
ATOM 877 C C . VAL A 1 115 ? -11.824 -2.326 9.331 1.00 97.19 115 VAL A C 1
ATOM 879 O O . VAL A 1 115 ? -12.253 -1.263 8.890 1.00 97.19 115 VAL A O 1
ATOM 882 N N . GLY A 1 116 ? -12.212 -2.841 10.492 1.00 96.75 116 GLY A N 1
ATOM 883 C CA . GLY A 1 116 ? -13.013 -2.148 11.488 1.00 96.75 116 GLY A CA 1
ATOM 884 C C . GLY A 1 116 ? -12.133 -1.557 12.585 1.00 96.75 116 GLY A C 1
ATOM 885 O O . GLY A 1 116 ? -11.110 -2.141 12.940 1.00 96.75 116 GLY A O 1
ATOM 886 N N . ASN A 1 117 ? -12.536 -0.416 13.140 1.00 95.94 117 ASN A N 1
ATOM 887 C CA . ASN A 1 117 ? -11.971 0.102 14.386 1.00 95.94 117 ASN A CA 1
ATOM 888 C C . ASN A 1 117 ? -12.913 -0.155 15.576 1.00 95.94 117 ASN A C 1
ATOM 890 O O . ASN A 1 117 ? -14.048 -0.608 15.419 1.00 95.94 117 ASN A O 1
ATOM 894 N N . SER A 1 118 ? -12.461 0.170 16.788 1.00 94.12 118 SER A N 1
ATOM 895 C CA . SER A 1 118 ? -13.235 -0.021 18.026 1.00 94.12 118 SER A CA 1
ATOM 896 C C . SER A 1 118 ? -14.545 0.774 18.090 1.00 94.12 118 SER A C 1
ATOM 898 O O . SER A 1 118 ? -15.408 0.461 18.905 1.00 94.12 118 SER A O 1
ATOM 900 N N . SER A 1 119 ? -14.709 1.790 17.238 1.00 94.19 119 SER A N 1
ATOM 901 C CA . SER A 1 119 ? -15.930 2.600 17.143 1.00 94.19 119 SER A CA 1
ATOM 902 C C . SER A 1 119 ? -16.944 2.039 16.140 1.00 94.19 119 SER A C 1
ATOM 904 O O . SER A 1 119 ? -17.981 2.657 15.916 1.00 94.19 119 SER A O 1
ATOM 906 N N . GLY A 1 120 ? -16.654 0.889 15.520 1.00 93.06 120 GLY A N 1
ATOM 907 C CA . GLY A 1 120 ? -17.520 0.257 14.523 1.00 93.06 120 GLY A CA 1
ATOM 908 C C . GLY A 1 120 ? -17.447 0.887 13.128 1.00 93.06 120 GLY A C 1
ATOM 909 O O . GLY A 1 120 ? -18.207 0.490 12.247 1.00 93.06 120 GLY A O 1
ATOM 910 N N . ASN A 1 121 ? -16.542 1.846 12.903 1.00 95.50 121 ASN A N 1
ATOM 911 C CA . ASN A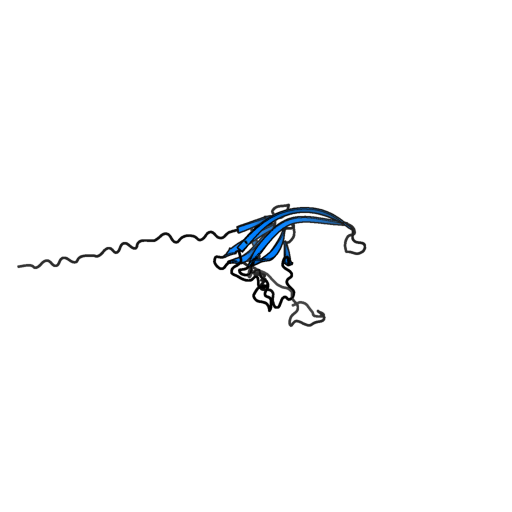 1 121 ? -16.300 2.411 11.576 1.00 95.50 121 ASN A CA 1
ATOM 912 C C . ASN A 1 121 ? -15.378 1.500 10.768 1.00 95.50 121 ASN A C 1
ATOM 914 O O . ASN A 1 121 ? -14.576 0.759 11.338 1.00 95.50 121 ASN A O 1
ATOM 918 N N . THR A 1 122 ? -15.472 1.587 9.439 1.00 97.06 122 THR A N 1
ATOM 919 C CA . THR A 1 122 ? -14.696 0.747 8.520 1.00 97.06 122 THR A CA 1
ATOM 920 C C . THR A 1 122 ? -13.879 1.550 7.515 1.00 97.06 122 THR A C 1
ATOM 922 O O . THR A 1 122 ? -14.260 2.652 7.107 1.00 97.06 122 THR A O 1
ATOM 925 N N . LEU A 1 123 ? -12.760 0.961 7.102 1.00 97.25 123 LEU A N 1
ATOM 926 C CA . LEU A 1 123 ? -11.848 1.468 6.086 1.00 97.25 123 LEU A CA 1
ATOM 927 C C . LEU A 1 123 ? -11.413 0.312 5.188 1.00 97.25 123 LEU A C 1
ATOM 929 O O . LEU A 1 123 ? -11.026 -0.741 5.690 1.00 97.25 123 LEU A O 1
ATOM 933 N N . ASP A 1 124 ? -11.427 0.509 3.876 1.00 98.00 124 ASP A N 1
ATOM 934 C CA . ASP A 1 124 ? -10.794 -0.432 2.958 1.00 98.00 124 ASP A CA 1
ATOM 935 C C . ASP A 1 124 ? -9.320 -0.088 2.773 1.00 98.00 124 ASP A C 1
ATOM 937 O O . ASP A 1 124 ? -8.958 1.058 2.512 1.00 98.00 124 ASP A O 1
ATOM 941 N N . VAL A 1 125 ? -8.473 -1.105 2.847 1.00 98.19 125 VAL A N 1
ATOM 942 C CA . VAL A 1 125 ? -7.065 -1.065 2.465 1.00 98.19 125 VAL A CA 1
ATOM 943 C C . VAL A 1 125 ? -6.922 -1.913 1.210 1.00 98.19 125 VAL A C 1
ATOM 945 O O . VAL A 1 125 ? -7.081 -3.135 1.241 1.00 98.19 125 VAL A O 1
ATOM 948 N N . MET A 1 126 ? -6.669 -1.258 0.080 1.00 98.62 126 MET A N 1
ATOM 949 C CA . MET A 1 126 ? -6.652 -1.894 -1.234 1.00 98.62 126 MET A CA 1
ATOM 950 C C . MET A 1 126 ? -5.234 -1.919 -1.784 1.00 98.62 126 MET A C 1
ATOM 952 O O . MET A 1 126 ? -4.622 -0.864 -1.910 1.00 98.62 126 MET A O 1
ATOM 956 N N . PHE A 1 1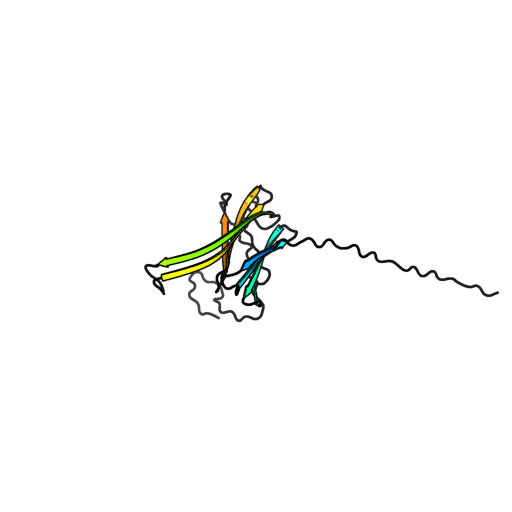27 ? -4.754 -3.091 -2.187 1.00 98.75 127 PHE A N 1
ATOM 957 C CA . PHE A 1 127 ? -3.489 -3.271 -2.896 1.00 98.75 127 PHE A CA 1
ATOM 958 C C . PHE A 1 127 ? -3.733 -3.879 -4.270 1.00 98.75 127 PHE A C 1
ATOM 960 O O . PHE A 1 127 ? -4.556 -4.779 -4.418 1.00 98.75 127 PHE A O 1
ATOM 967 N N . ARG A 1 128 ? -2.983 -3.415 -5.267 1.00 98.75 128 ARG A N 1
ATOM 968 C CA . ARG A 1 128 ? -2.864 -4.023 -6.592 1.00 98.75 128 ARG A CA 1
ATOM 969 C C . ARG A 1 128 ? -1.413 -4.393 -6.846 1.00 98.75 128 ARG A C 1
ATOM 971 O O . ARG A 1 128 ? -0.540 -3.535 -6.728 1.00 98.75 128 ARG A O 1
ATOM 978 N N . ALA A 1 129 ? -1.181 -5.643 -7.224 1.00 98.81 129 ALA A N 1
ATOM 979 C CA . ALA A 1 129 ? 0.108 -6.134 -7.685 1.00 98.81 129 ALA A CA 1
ATOM 980 C C . ALA A 1 129 ? 0.090 -6.244 -9.215 1.00 98.81 129 ALA A C 1
ATOM 982 O O . ALA A 1 129 ? -0.670 -7.031 -9.788 1.00 98.81 129 ALA A O 1
ATOM 983 N N . TYR A 1 130 ? 0.928 -5.435 -9.853 1.00 98.81 130 TYR A N 1
ATOM 984 C CA . TYR A 1 130 ? 1.255 -5.482 -11.274 1.00 98.81 130 TYR A CA 1
ATOM 985 C C . TYR A 1 130 ? 2.566 -6.259 -11.457 1.00 98.81 130 TYR A C 1
ATOM 987 O O . TYR A 1 130 ? 3.283 -6.494 -10.488 1.00 98.81 130 TYR A O 1
ATOM 995 N N . ASN A 1 131 ? 2.913 -6.648 -12.685 1.00 98.62 131 ASN A N 1
ATOM 996 C CA . ASN A 1 131 ? 4.190 -7.334 -12.955 1.00 98.62 131 ASN A CA 1
ATOM 997 C C . ASN A 1 131 ? 5.416 -6.414 -12.757 1.00 98.62 131 ASN A C 1
ATOM 999 O O . ASN A 1 131 ? 6.544 -6.878 -12.610 1.00 98.62 131 ASN A O 1
ATOM 1003 N N . ASP A 1 132 ? 5.216 -5.095 -12.758 1.00 97.75 132 ASP A N 1
ATOM 1004 C CA . ASP A 1 132 ? 6.276 -4.086 -12.688 1.00 97.75 132 ASP A CA 1
ATOM 1005 C C . ASP A 1 132 ? 6.183 -3.154 -11.473 1.00 97.75 132 ASP A C 1
ATOM 1007 O O . ASP A 1 132 ? 7.107 -2.372 -11.241 1.00 97.75 132 ASP A O 1
ATOM 1011 N N . GLY A 1 133 ? 5.137 -3.270 -10.655 1.00 97.94 133 GLY A N 1
ATOM 1012 C CA . GLY A 1 133 ? 4.978 -2.437 -9.473 1.00 97.94 133 GLY A CA 1
ATOM 1013 C C . GLY A 1 133 ? 3.775 -2.791 -8.612 1.00 97.94 133 GLY A C 1
ATOM 1014 O O . GLY A 1 133 ? 3.026 -3.733 -8.869 1.00 97.94 133 GLY A O 1
ATOM 1015 N N . ILE A 1 134 ? 3.596 -1.996 -7.563 1.00 98.38 134 ILE A N 1
ATOM 1016 C CA . ILE A 1 134 ? 2.469 -2.097 -6.642 1.00 98.38 134 ILE A CA 1
ATOM 1017 C C . ILE A 1 134 ? 1.768 -0.746 -6.569 1.00 98.38 134 ILE A C 1
ATOM 1019 O O . ILE A 1 134 ? 2.409 0.301 -6.630 1.00 98.38 134 ILE A O 1
ATOM 1023 N N . ALA A 1 135 ? 0.452 -0.771 -6.413 1.00 98.38 135 ALA A N 1
ATOM 1024 C CA . ALA A 1 135 ? -0.333 0.407 -6.080 1.00 98.38 135 ALA A CA 1
ATOM 1025 C C . ALA A 1 135 ? -1.180 0.094 -4.854 1.00 98.38 135 ALA A C 1
ATOM 1027 O O . ALA A 1 135 ? -1.707 -1.013 -4.737 1.00 98.38 135 ALA A O 1
ATOM 1028 N N . TYR A 1 136 ? -1.346 1.062 -3.961 1.00 97.88 136 TYR A N 1
ATOM 1029 C CA . TYR A 1 136 ? -2.245 0.916 -2.825 1.00 97.88 136 TYR A CA 1
ATOM 1030 C C . TYR A 1 136 ? -3.051 2.192 -2.597 1.00 97.88 136 TYR A C 1
ATOM 1032 O O . TYR A 1 136 ? -2.673 3.269 -3.061 1.00 97.88 136 TYR A O 1
ATOM 1040 N N . ARG A 1 137 ? -4.189 2.054 -1.916 1.00 97.62 137 ARG A N 1
ATOM 1041 C CA . ARG A 1 137 ? -5.012 3.182 -1.471 1.00 97.62 137 ARG A CA 1
ATOM 1042 C C . ARG A 1 137 ? -5.894 2.801 -0.290 1.00 97.62 137 ARG A C 1
ATOM 1044 O O . ARG A 1 137 ? -6.214 1.626 -0.100 1.00 97.62 137 ARG A O 1
ATOM 1051 N N . TYR A 1 138 ? -6.378 3.824 0.404 1.00 97.50 138 TYR A N 1
ATOM 1052 C CA . TYR A 1 138 ? -7.466 3.715 1.367 1.00 97.50 138 TYR A CA 1
ATOM 1053 C C . TYR A 1 138 ? -8.824 4.022 0.712 1.00 97.50 138 TYR A C 1
ATOM 1055 O O . TYR A 1 138 ? -8.925 4.923 -0.123 1.00 97.50 138 TYR A O 1
ATOM 1063 N N . GLY A 1 139 ? -9.868 3.283 1.088 1.00 95.56 139 GLY A N 1
ATOM 1064 C CA . GLY A 1 139 ? -11.260 3.508 0.688 1.00 95.56 139 GLY A CA 1
ATOM 1065 C C . GLY A 1 139 ? -12.130 3.831 1.901 1.00 95.56 139 GLY A C 1
ATOM 1066 O O . GLY A 1 139 ? -12.368 2.972 2.747 1.00 95.56 139 GLY A O 1
ATOM 1067 N N . ALA A 1 140 ? -12.592 5.077 2.014 1.00 88.62 140 ALA A N 1
ATOM 1068 C CA . ALA A 1 140 ? -13.391 5.524 3.152 1.00 88.62 140 ALA A CA 1
ATOM 1069 C C . ALA A 1 140 ? -14.866 5.110 3.003 1.00 88.62 140 ALA A C 1
ATOM 1071 O O . ALA A 1 140 ? -15.639 5.781 2.322 1.00 88.62 140 ALA A O 1
ATOM 1072 N N . ASN A 1 141 ? -15.263 4.034 3.686 1.00 83.19 141 ASN A N 1
ATOM 1073 C CA . ASN A 1 141 ? -16.626 3.490 3.621 1.00 83.19 141 ASN A CA 1
ATOM 1074 C C . ASN A 1 141 ? -17.589 4.135 4.628 1.00 83.19 141 ASN A C 1
ATOM 1076 O O . ASN A 1 141 ? -18.793 4.192 4.396 1.00 83.19 141 ASN A O 1
ATOM 1080 N N . SER A 1 142 ? -17.064 4.648 5.743 1.00 81.44 142 SER A N 1
ATOM 1081 C CA . SER A 1 142 ? -17.857 5.209 6.849 1.00 81.44 142 SER A CA 1
ATOM 1082 C C . SER A 1 142 ? -17.839 6.743 6.902 1.00 81.44 142 SER A C 1
ATOM 1084 O O . SER A 1 142 ? -17.962 7.328 7.974 1.00 81.44 142 SER A O 1
ATOM 1086 N N . GLY A 1 143 ? -17.665 7.409 5.754 1.00 77.75 143 GLY A N 1
ATOM 1087 C CA . GLY A 1 143 ? -17.767 8.871 5.664 1.00 77.75 143 GLY A CA 1
ATOM 1088 C C . GLY A 1 143 ? -16.702 9.617 6.475 1.00 77.75 143 GLY A C 1
ATOM 1089 O O . GLY A 1 143 ? -17.025 10.528 7.236 1.00 77.75 143 GLY A O 1
ATOM 1090 N N . ILE A 1 144 ? -15.433 9.223 6.334 1.00 85.38 144 ILE A N 1
ATOM 1091 C CA . ILE A 1 144 ? -14.301 9.966 6.908 1.00 85.38 144 ILE A CA 1
ATOM 1092 C C . ILE A 1 144 ? -14.306 11.375 6.313 1.00 85.38 144 ILE A C 1
ATOM 1094 O O . ILE A 1 144 ? -14.185 11.537 5.101 1.00 85.38 144 ILE A O 1
ATOM 1098 N N . THR A 1 145 ? -14.471 12.389 7.160 1.00 84.56 145 THR A N 1
ATOM 1099 C CA . THR A 1 145 ? -14.643 13.782 6.718 1.00 84.56 145 THR A CA 1
ATOM 1100 C C . THR A 1 145 ? -13.328 14.545 6.659 1.00 84.56 145 THR A C 1
ATOM 1102 O O . THR A 1 145 ? -13.191 15.479 5.872 1.00 84.56 145 THR A O 1
ATOM 1105 N N . GLN A 1 146 ? -12.356 14.153 7.484 1.00 93.06 146 GLN A N 1
ATOM 1106 C CA . GLN A 1 146 ? -11.058 14.805 7.572 1.00 93.06 146 GLN A CA 1
ATOM 1107 C C . GLN A 1 146 ? -9.969 13.804 7.954 1.00 93.06 146 GLN A C 1
ATOM 1109 O O . GLN A 1 146 ? -10.130 13.031 8.900 1.00 93.06 146 GLN A O 1
ATOM 1114 N N . VAL A 1 147 ? -8.840 13.881 7.250 1.00 95.56 147 VAL A N 1
ATOM 1115 C CA . VAL A 1 147 ? -7.601 13.165 7.569 1.00 95.56 147 VAL A CA 1
ATOM 1116 C C . VAL A 1 147 ? -6.599 14.189 8.095 1.00 95.56 147 VAL A C 1
ATOM 1118 O O . VAL A 1 147 ? -6.324 15.182 7.423 1.00 95.56 147 VAL A O 1
ATOM 1121 N N . SER A 1 148 ? -6.097 13.986 9.311 1.00 96.62 148 SER A N 1
ATOM 1122 C CA . SER A 1 148 ? -5.071 14.845 9.919 1.00 96.62 148 SER A CA 1
ATOM 1123 C C . SER A 1 148 ? -3.658 14.348 9.642 1.00 96.62 148 SER A C 1
ATOM 1125 O O . SER A 1 148 ? -2.739 15.157 9.540 1.00 96.62 148 SER A O 1
ATOM 1127 N N . SER A 1 149 ? -3.478 13.035 9.520 1.00 97.31 149 SER A N 1
ATOM 1128 C CA . SER A 1 149 ? -2.204 12.431 9.147 1.00 97.31 149 SER A CA 1
ATOM 1129 C C . SER A 1 149 ? -2.395 11.051 8.533 1.00 97.31 149 SER A C 1
ATOM 1131 O O . SER A 1 149 ? -3.404 10.375 8.745 1.00 97.31 149 SER A O 1
ATOM 1133 N N . GLU A 1 150 ? -1.381 10.632 7.791 1.00 97.38 150 GLU A N 1
ATOM 1134 C CA . GLU A 1 150 ? -1.248 9.289 7.256 1.00 97.38 150 GLU A CA 1
ATOM 1135 C C . GLU A 1 150 ? -0.024 8.632 7.905 1.00 97.38 150 GLU A C 1
ATOM 1137 O O . GLU A 1 150 ? 1.044 9.238 7.975 1.00 97.38 150 GLU A O 1
ATOM 1142 N N . ALA A 1 151 ? -0.200 7.419 8.427 1.00 96.38 151 ALA A N 1
ATOM 1143 C CA . ALA A 1 151 ? 0.837 6.651 9.117 1.00 96.38 151 ALA A CA 1
ATOM 1144 C C . ALA A 1 151 ? 1.608 5.713 8.173 1.00 96.38 151 ALA A C 1
ATOM 1146 O O . ALA A 1 151 ? 2.468 4.957 8.630 1.00 96.38 151 ALA A O 1
ATOM 1147 N N . SER A 1 152 ? 1.285 5.734 6.877 1.00 97.62 152 SER A N 1
ATOM 1148 C CA . SER A 1 152 ? 1.926 4.898 5.869 1.00 97.62 152 SER A CA 1
ATOM 1149 C C . SER A 1 152 ? 3.430 5.157 5.817 1.00 97.62 152 SER A C 1
ATOM 1151 O O . SER A 1 152 ? 3.865 6.304 5.702 1.00 97.62 152 SER A O 1
ATOM 1153 N N . THR A 1 153 ? 4.228 4.094 5.859 1.00 98.06 153 THR A N 1
ATOM 1154 C CA . THR A 1 153 ? 5.678 4.176 5.635 1.00 98.06 153 THR A CA 1
ATOM 1155 C C . THR A 1 153 ? 6.080 3.378 4.401 1.00 98.06 153 THR A C 1
ATOM 1157 O O . THR A 1 153 ? 5.307 2.575 3.883 1.00 98.06 153 THR A O 1
ATOM 1160 N N . PHE A 1 154 ? 7.301 3.609 3.920 1.00 96.94 154 PHE A N 1
ATOM 1161 C CA . PHE A 1 154 ? 7.926 2.826 2.854 1.00 96.94 154 PHE A CA 1
ATOM 1162 C C . PHE A 1 154 ? 9.370 2.573 3.258 1.00 96.94 154 PHE A C 1
ATOM 1164 O O . PHE A 1 154 ? 10.267 3.355 2.949 1.00 96.94 154 PHE A O 1
ATOM 1171 N N . ASN A 1 155 ? 9.572 1.505 4.018 1.00 97.44 155 ASN A N 1
ATOM 1172 C CA . ASN A 1 155 ? 10.889 1.130 4.504 1.00 97.44 155 ASN A CA 1
ATOM 1173 C C . ASN A 1 155 ? 11.622 0.403 3.374 1.00 97.44 155 ASN A C 1
ATOM 1175 O O . ASN A 1 155 ? 11.250 -0.705 2.985 1.00 97.44 155 ASN A O 1
ATOM 1179 N N . LEU A 1 156 ? 12.610 1.074 2.786 1.00 95.88 156 LEU A N 1
ATOM 1180 C CA . LEU A 1 156 ? 13.440 0.526 1.718 1.00 95.88 156 LEU A CA 1
ATOM 1181 C C . LEU A 1 156 ? 14.655 -0.189 2.326 1.00 95.88 156 LEU A C 1
ATOM 1183 O O . LEU A 1 156 ? 15.204 0.315 3.305 1.00 95.88 156 LEU A O 1
ATOM 1187 N N . PRO A 1 157 ? 15.128 -1.299 1.731 1.00 95.44 157 PRO A N 1
ATOM 1188 C CA . PRO A 1 157 ? 16.408 -1.887 2.112 1.00 95.44 157 PRO A CA 1
ATOM 1189 C C . PRO A 1 157 ? 17.554 -0.871 1.977 1.00 95.44 157 PRO A C 1
ATOM 1191 O O . PRO A 1 157 ? 17.635 -0.158 0.974 1.00 95.44 157 PRO A O 1
ATOM 1194 N N . ASP A 1 158 ? 18.489 -0.865 2.931 1.00 91.12 158 ASP A N 1
ATOM 1195 C CA . ASP A 1 158 ? 19.616 0.089 3.018 1.00 91.12 158 ASP A CA 1
ATOM 1196 C C . ASP A 1 158 ? 20.762 -0.206 2.023 1.00 91.12 158 ASP A C 1
ATOM 1198 O O . ASP A 1 158 ? 21.943 -0.257 2.353 1.00 91.12 158 ASP A O 1
ATOM 1202 N N . THR A 1 159 ? 20.409 -0.507 0.774 1.00 88.00 159 THR A N 1
ATOM 1203 C CA . THR A 1 159 ? 21.354 -0.901 -0.289 1.00 88.00 159 THR A CA 1
ATOM 1204 C C . THR A 1 159 ? 21.196 -0.075 -1.566 1.00 88.00 159 THR A C 1
ATOM 1206 O O . THR A 1 159 ? 21.941 -0.267 -2.527 1.00 88.00 159 THR A O 1
ATOM 1209 N N . GLY A 1 160 ? 20.221 0.837 -1.596 1.00 86.50 160 GLY A N 1
ATOM 1210 C CA . GLY A 1 160 ? 19.880 1.629 -2.772 1.00 86.50 160 GLY A CA 1
ATOM 1211 C C . GLY A 1 160 ? 20.615 2.965 -2.848 1.00 86.50 160 GLY A C 1
ATOM 1212 O O . GLY A 1 160 ? 20.920 3.596 -1.841 1.00 86.50 160 GLY A O 1
ATOM 1213 N N . THR A 1 161 ? 20.835 3.438 -4.072 1.00 92.75 161 THR A N 1
ATOM 1214 C CA . THR A 1 161 ? 21.106 4.855 -4.342 1.00 92.75 161 THR A CA 1
ATOM 1215 C C . THR A 1 161 ? 19.781 5.553 -4.617 1.00 92.75 161 THR A C 1
ATOM 1217 O O . THR A 1 161 ? 18.959 5.041 -5.379 1.00 92.75 161 THR A O 1
ATOM 1220 N N . ALA A 1 162 ? 19.569 6.711 -3.999 1.00 91.69 162 ALA A N 1
ATOM 1221 C CA . ALA A 1 162 ? 18.395 7.540 -4.228 1.00 91.69 162 ALA A CA 1
ATOM 1222 C C . ALA A 1 162 ? 18.791 8.794 -5.009 1.00 91.69 162 ALA A C 1
ATOM 1224 O O . ALA A 1 162 ? 19.845 9.363 -4.750 1.00 91.69 162 ALA A O 1
ATOM 1225 N N . TRP A 1 163 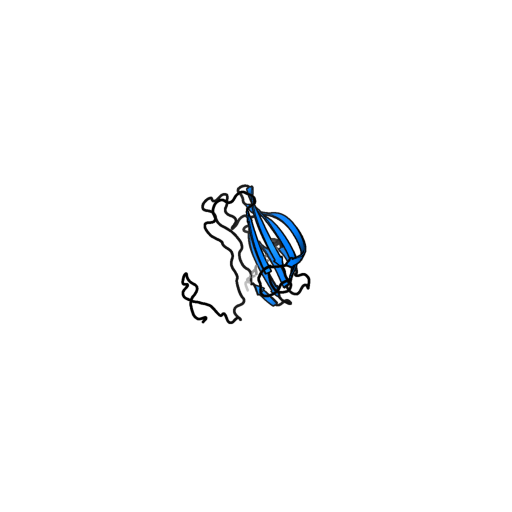? 17.913 9.222 -5.915 1.00 93.19 163 TRP A N 1
ATOM 1226 C CA . TRP A 1 163 ? 17.976 10.535 -6.552 1.00 93.19 163 TRP A CA 1
ATOM 1227 C C . TRP A 1 163 ? 16.784 11.351 -6.077 1.00 93.19 163 TRP A C 1
ATOM 1229 O O . TRP A 1 163 ? 15.640 10.918 -6.243 1.00 93.19 163 TRP A O 1
ATOM 1239 N N . TYR A 1 164 ? 17.024 12.509 -5.471 1.00 91.75 164 TYR A N 1
ATOM 1240 C CA . TYR A 1 164 ? 15.953 13.296 -4.860 1.00 91.75 164 TYR A CA 1
ATOM 1241 C C . TYR A 1 164 ? 16.245 14.800 -4.851 1.00 91.75 164 TYR A C 1
ATOM 1243 O O . TYR A 1 164 ? 17.381 15.243 -4.972 1.00 91.75 164 TYR A O 1
ATOM 1251 N N . GLN A 1 165 ? 15.198 15.610 -4.686 1.00 91.38 165 GLN A N 1
ATOM 1252 C CA . GLN A 1 165 ? 15.315 17.056 -4.486 1.00 91.38 165 GLN A CA 1
ATOM 1253 C C . GLN A 1 165 ? 15.185 17.379 -2.990 1.00 91.38 165 GLN A C 1
ATOM 1255 O O . GLN A 1 165 ? 14.152 17.101 -2.379 1.00 91.38 165 GLN A O 1
ATOM 1260 N N . GLN A 1 166 ? 16.218 17.984 -2.396 1.00 86.25 166 GLN A N 1
ATOM 1261 C CA . GLN A 1 166 ? 16.188 18.513 -1.026 1.00 86.25 166 GLN A CA 1
ATOM 1262 C C . GLN A 1 166 ? 16.898 19.881 -0.940 1.00 86.25 166 GLN A C 1
ATOM 1264 O O . GLN A 1 166 ? 17.843 20.135 -1.691 1.00 86.25 166 GLN A O 1
ATOM 1269 N N . PRO A 1 167 ? 16.485 20.769 -0.012 1.00 87.94 167 PRO A N 1
ATOM 1270 C CA . PRO A 1 167 ? 15.238 20.715 0.757 1.00 87.94 167 PRO A CA 1
ATOM 1271 C C . PRO A 1 167 ? 13.995 20.852 -0.136 1.00 87.94 167 PRO A C 1
ATOM 1273 O O . PRO A 1 167 ? 14.081 21.351 -1.260 1.00 87.94 167 PRO A O 1
ATOM 1276 N N . TYR A 1 168 ? 12.839 20.426 0.383 1.00 86.75 168 TYR A N 1
ATOM 1277 C CA . TYR A 1 168 ? 11.547 20.609 -0.285 1.00 86.75 168 TYR A CA 1
ATOM 1278 C C . TYR A 1 168 ? 11.310 22.079 -0.660 1.00 86.75 168 TYR A C 1
ATOM 1280 O O . TYR A 1 168 ? 11.504 22.981 0.159 1.00 86.75 168 TYR A O 1
ATOM 1288 N N . ILE A 1 169 ? 10.841 22.300 -1.890 1.00 90.62 169 ILE A N 1
ATOM 1289 C CA . ILE A 1 169 ? 10.307 23.579 -2.356 1.00 90.62 169 ILE A CA 1
ATOM 1290 C C . ILE A 1 169 ? 8.986 23.346 -3.088 1.00 90.62 169 ILE A C 1
ATOM 1292 O O . ILE A 1 169 ? 8.794 22.318 -3.731 1.00 90.62 169 ILE A O 1
ATOM 1296 N N . SER A 1 170 ? 8.072 24.309 -3.000 1.00 92.69 170 SER A N 1
ATOM 1297 C CA . SER A 1 170 ? 6.686 24.142 -3.454 1.00 92.69 170 SER A CA 1
ATOM 1298 C C . SER A 1 170 ? 6.507 24.015 -4.970 1.00 92.69 170 SER A C 1
ATOM 1300 O O . SER A 1 170 ? 5.471 23.522 -5.408 1.00 92.69 170 SER A O 1
ATOM 1302 N N . ASN A 1 171 ? 7.476 24.461 -5.772 1.00 92.69 171 ASN A N 1
ATOM 1303 C CA . ASN A 1 171 ? 7.400 24.449 -7.238 1.00 92.69 171 ASN A CA 1
ATOM 1304 C C . ASN A 1 171 ? 8.084 23.232 -7.887 1.00 92.69 171 ASN A C 1
ATOM 1306 O O . ASN A 1 171 ? 7.920 23.045 -9.086 1.00 92.69 171 ASN A O 1
ATOM 1310 N N . TYR A 1 172 ? 8.813 22.400 -7.128 1.00 91.06 172 TYR A N 1
ATOM 1311 C CA . TYR A 1 172 ? 9.568 21.245 -7.648 1.00 91.06 172 TYR A CA 1
ATOM 1312 C C . TYR A 1 172 ? 10.666 21.596 -8.685 1.00 91.06 172 TYR A C 1
ATOM 1314 O O . TYR A 1 172 ? 11.127 20.733 -9.435 1.00 91.06 172 TYR A O 1
ATOM 1322 N N . GLU A 1 173 ? 11.137 22.848 -8.720 1.00 92.50 173 GLU A N 1
ATOM 1323 C CA . GLU A 1 173 ? 12.129 23.342 -9.694 1.00 92.50 173 GLU A CA 1
ATOM 1324 C C . GLU A 1 173 ? 13.558 23.316 -9.116 1.00 92.50 173 GLU A C 1
ATOM 1326 O O . GLU A 1 173 ? 14.173 24.356 -8.874 1.00 92.50 173 GLU A O 1
ATOM 1331 N N . ARG A 1 174 ? 14.092 22.117 -8.849 1.00 89.94 174 ARG A N 1
ATOM 1332 C CA . ARG A 1 174 ? 15.476 21.910 -8.378 1.00 89.94 174 ARG A CA 1
ATOM 1333 C C . ARG A 1 174 ? 16.214 20.838 -9.168 1.00 89.94 174 ARG A C 1
ATOM 1335 O O . ARG A 1 174 ? 15.616 19.993 -9.829 1.00 89.94 174 ARG A O 1
ATOM 1342 N N . GLU A 1 175 ? 17.533 20.851 -9.048 1.00 92.31 175 GLU A N 1
ATOM 1343 C CA . GLU A 1 175 ? 18.368 19.741 -9.497 1.00 92.31 175 GLU A CA 1
ATOM 1344 C C . GLU A 1 175 ? 18.193 18.529 -8.572 1.00 92.31 175 GLU A C 1
ATOM 1346 O O . GLU A 1 175 ? 17.931 18.675 -7.374 1.00 92.31 175 GLU A O 1
ATOM 1351 N N . PHE A 1 176 ? 18.313 17.332 -9.146 1.00 92.62 176 PHE A N 1
ATOM 1352 C CA . PHE A 1 176 ? 18.386 16.096 -8.375 1.00 92.62 176 PHE A CA 1
ATOM 1353 C C . PHE A 1 176 ? 19.784 15.960 -7.775 1.00 92.62 176 PHE A C 1
ATOM 1355 O O . PHE A 1 176 ? 20.777 16.219 -8.457 1.00 92.62 176 PHE A O 1
ATOM 1362 N N . VAL A 1 177 ? 19.830 15.534 -6.518 1.00 86.94 177 VAL A N 1
ATOM 1363 C CA . VAL A 1 177 ? 21.038 15.076 -5.823 1.00 86.94 177 VAL A CA 1
ATOM 1364 C C . VAL A 1 177 ? 21.016 13.559 -5.770 1.00 86.94 177 VAL A C 1
ATOM 1366 O O . VAL A 1 177 ? 19.897 13.012 -5.621 1.00 86.94 177 VAL A O 1
#

pLDDT: mean 89.56, std 15.63, range [35.41, 98.88]

InterPro domains:
  IPR014718 Glycoside hydrolase-type carbohydrate-binding [G3DSA:2.70.98.10] (28-177)
  IPR029486 Glycosyl-hydrolase 97, N-terminal domain [PF14508] (29-175)
  IPR052720 Glycosyl Hydrolase Family 97 [PTHR35803] (9-174)

Organism: NCBI:txid1618436

Foldseek 3Di:
DDDDDDDDDDPDDPPPDPDPPPDWDWDKFAAPVRQKMKIWTADPQRWIWIWMGGNNHTFFDTKGWWFDDPPNLLGGGTQKDFPDKDKDWDWDKDADPDDPDGIDTDTWIKMWTWIAHPNRFIKIWMWTDHNVDIDIDIDGPRCRPDTPDIRTDGHGPPPDDDWDDPDDDPVPPDHTD